Protein AF-A0A100XZX0-F1 (afdb_monomer_lite)

pLDDT: mean 80.99, std 17.86, range [29.78, 97.31]

Organism: NCBI:txid227598

Foldseek 3Di:
DDDQDLCVVVCVQVVDPFKDKDFDDCVNQLHDPPDQWDADPVLLKIKGQPQWTWIWIAGNVGAIKIFTAAWIQMDSDPDDPPSFWTWGDGKIKHDPDQQKIWIWDDTNSDTWIDIDGHDNSNRNVVRVSVRVSVVCVVPNSVSIHGHDPPPPPDPPPDDDDD

Structure (mmCIF, N/CA/C/O backbone):
data_AF-A0A100XZX0-F1
#
_entry.id   AF-A0A100XZX0-F1
#
loop_
_atom_site.group_PDB
_atom_site.id
_atom_site.type_symbol
_atom_site.label_atom_id
_atom_site.label_alt_id
_atom_site.label_comp_id
_atom_site.label_asym_id
_atom_site.label_entity_id
_atom_site.label_seq_id
_atom_site.pdbx_PDB_ins_code
_atom_site.Cartn_x
_atom_site.Cartn_y
_atom_site.Cartn_z
_atom_site.occupancy
_atom_site.B_iso_or_equiv
_atom_site.auth_seq_id
_atom_site.auth_comp_id
_atom_site.auth_asym_id
_atom_site.auth_atom_id
_atom_site.pdbx_PDB_model_num
ATOM 1 N N . MET A 1 1 ? -5.355 -22.938 4.208 1.00 31.73 1 MET A N 1
ATOM 2 C CA . MET A 1 1 ? -6.329 -22.122 3.454 1.00 31.73 1 MET A CA 1
ATOM 3 C C . MET A 1 1 ? -5.537 -21.175 2.577 1.00 31.73 1 MET A C 1
ATOM 5 O O . MET A 1 1 ? -4.892 -20.288 3.111 1.00 31.73 1 MET A O 1
ATOM 9 N N . THR A 1 2 ? -5.486 -21.418 1.272 1.00 29.78 2 THR A N 1
ATOM 10 C CA . THR A 1 2 ? -4.817 -20.532 0.309 1.00 29.78 2 THR A CA 1
ATOM 11 C C . THR A 1 2 ? -5.887 -19.680 -0.364 1.00 29.78 2 THR A C 1
ATOM 13 O O . THR A 1 2 ? -6.725 -20.242 -1.074 1.00 29.78 2 THR A O 1
ATOM 16 N N . PRO A 1 3 ? -5.926 -18.359 -0.152 1.00 40.06 3 PRO A N 1
ATOM 17 C CA . PRO A 1 3 ? -6.832 -17.512 -0.895 1.00 40.06 3 PRO A CA 1
ATOM 18 C C . PRO A 1 3 ? -6.205 -17.274 -2.270 1.00 40.06 3 PRO A C 1
ATOM 20 O O . PRO A 1 3 ? -5.360 -16.410 -2.425 1.00 40.06 3 PRO A O 1
ATOM 23 N N . SER A 1 4 ? -6.630 -18.000 -3.302 1.00 37.34 4 SER A N 1
ATOM 24 C CA . SER A 1 4 ? -6.626 -17.524 -4.693 1.00 37.34 4 SER A CA 1
ATOM 25 C C . SER A 1 4 ? -8.051 -17.040 -4.958 1.00 37.34 4 SER A C 1
ATOM 27 O O . SER A 1 4 ? -8.967 -17.843 -4.960 1.00 37.34 4 SER A O 1
ATOM 29 N N . ASP A 1 5 ? -8.323 -15.746 -4.825 1.00 43.75 5 ASP A N 1
ATOM 30 C CA . ASP A 1 5 ? -8.870 -14.961 -5.935 1.00 43.75 5 ASP A CA 1
ATOM 31 C C . ASP A 1 5 ? -8.695 -13.472 -5.626 1.00 43.75 5 ASP A C 1
ATOM 33 O O . ASP A 1 5 ? -8.712 -13.075 -4.464 1.00 43.75 5 ASP A O 1
ATOM 37 N N . ALA A 1 6 ? -8.531 -12.628 -6.639 1.00 39.72 6 ALA A N 1
ATOM 38 C CA . ALA A 1 6 ? -8.464 -11.166 -6.513 1.00 39.72 6 ALA A CA 1
ATOM 39 C C . ALA A 1 6 ? -9.846 -10.523 -6.215 1.00 39.72 6 ALA A C 1
ATOM 41 O O . ALA A 1 6 ? -10.199 -9.479 -6.754 1.00 39.72 6 ALA A O 1
ATOM 42 N N . SER A 1 7 ? -10.671 -11.208 -5.416 1.00 49.12 7 SER A N 1
ATOM 43 C CA . SER A 1 7 ? -12.030 -10.799 -5.034 1.00 49.12 7 SER A CA 1
ATOM 44 C C . SER A 1 7 ? -12.323 -10.973 -3.540 1.00 49.12 7 SER A C 1
ATOM 46 O O . SER A 1 7 ? -13.440 -10.687 -3.102 1.00 49.12 7 SER A O 1
ATOM 48 N N . THR A 1 8 ? -11.344 -11.421 -2.747 1.00 60.34 8 THR A N 1
ATOM 49 C CA . THR A 1 8 ? -11.558 -11.854 -1.361 1.00 60.34 8 THR A CA 1
ATOM 50 C C . THR A 1 8 ? -12.129 -10.738 -0.492 1.00 60.34 8 THR A C 1
ATOM 52 O O . THR A 1 8 ? -13.170 -10.942 0.123 1.00 60.34 8 THR A O 1
ATOM 55 N N . TRP A 1 9 ? -11.547 -9.535 -0.506 1.00 62.91 9 TRP A N 1
ATOM 56 C CA . TRP A 1 9 ? -12.027 -8.447 0.354 1.00 62.91 9 TRP A CA 1
ATOM 57 C C . TRP A 1 9 ? -13.356 -7.864 -0.105 1.00 62.91 9 TRP A C 1
ATOM 59 O O . TRP A 1 9 ? -14.226 -7.628 0.723 1.00 62.91 9 TRP A O 1
ATOM 69 N N . SER A 1 10 ? -13.580 -7.748 -1.417 1.00 60.31 10 SER A N 1
ATOM 70 C CA . SER A 1 10 ? -14.889 -7.334 -1.936 1.00 60.31 10 SER A CA 1
ATOM 71 C C . SER A 1 10 ? -16.013 -8.278 -1.514 1.00 60.31 10 SER A C 1
ATOM 73 O O . SER A 1 10 ? -17.072 -7.819 -1.108 1.00 60.31 10 SER A O 1
ATOM 75 N N . ARG A 1 11 ? -15.767 -9.595 -1.535 1.00 60.59 11 ARG A N 1
ATOM 76 C CA . ARG A 1 11 ? -16.736 -10.604 -1.091 1.00 60.59 11 ARG A CA 1
ATOM 77 C C . ARG A 1 11 ? -16.920 -10.585 0.427 1.00 60.59 11 ARG A C 1
ATOM 79 O O . ARG A 1 11 ? -18.046 -10.733 0.883 1.00 60.59 11 ARG A O 1
ATOM 86 N N . ILE A 1 12 ? -15.843 -10.378 1.189 1.00 64.81 12 ILE A N 1
ATOM 87 C CA . ILE A 1 12 ? -15.898 -10.240 2.653 1.00 64.81 12 ILE A CA 1
ATOM 88 C C . ILE A 1 12 ? -16.742 -9.022 3.038 1.00 64.81 12 ILE A C 1
ATOM 90 O O . ILE A 1 12 ? -17.679 -9.154 3.814 1.00 64.81 12 ILE A O 1
ATOM 94 N N . VAL A 1 13 ? -16.465 -7.858 2.448 1.00 62.03 13 VAL A N 1
ATOM 95 C CA . VAL A 1 13 ? -17.161 -6.606 2.767 1.00 62.03 13 VAL A CA 1
ATOM 96 C C . VAL A 1 13 ? -18.614 -6.629 2.284 1.00 62.03 13 VAL A C 1
ATOM 98 O O . VAL A 1 13 ? -19.503 -6.240 3.028 1.00 62.03 13 VAL A O 1
ATOM 101 N N . SER A 1 14 ? -18.893 -7.122 1.071 1.00 59.47 14 SER A N 1
ATOM 102 C CA . SER A 1 14 ? -20.271 -7.225 0.560 1.00 59.47 14 SER A CA 1
ATOM 103 C C . SER A 1 14 ? -21.108 -8.304 1.254 1.00 59.47 14 SER A C 1
ATOM 105 O O . SER A 1 14 ? -22.330 -8.270 1.156 1.00 59.47 14 SER A O 1
ATOM 107 N N . GLY A 1 15 ? -20.474 -9.271 1.921 1.00 58.59 15 GLY A N 1
ATOM 108 C CA . GLY A 1 15 ? -21.148 -10.356 2.634 1.00 58.59 15 GLY A CA 1
ATOM 109 C C . GLY A 1 15 ? -21.456 -10.060 4.102 1.00 58.59 15 GLY A C 1
ATOM 110 O O . GLY A 1 15 ? -21.996 -10.930 4.780 1.00 58.59 15 GLY A O 1
ATOM 111 N N . MET A 1 16 ? -21.097 -8.881 4.615 1.00 58.03 16 MET A N 1
ATOM 112 C CA . MET A 1 16 ? -21.225 -8.553 6.032 1.00 58.03 16 MET A CA 1
ATOM 113 C C . MET A 1 16 ? -22.064 -7.282 6.212 1.00 58.03 16 MET A C 1
ATOM 115 O O . MET A 1 16 ? -21.618 -6.188 5.883 1.00 58.03 16 MET A O 1
ATOM 119 N N . GLU A 1 17 ? -23.257 -7.420 6.799 1.00 60.16 17 GLU A N 1
ATOM 120 C CA . GLU A 1 17 ? -24.206 -6.319 7.078 1.00 60.16 17 GLU A CA 1
ATOM 121 C C . GLU A 1 17 ? -23.647 -5.223 8.014 1.00 60.16 17 GLU A C 1
ATOM 123 O O . GLU A 1 17 ? -24.253 -4.169 8.172 1.00 60.16 17 GLU A O 1
ATOM 128 N N . ASN A 1 18 ? -22.468 -5.439 8.607 1.00 68.44 18 ASN A N 1
ATOM 129 C CA . ASN A 1 18 ? -21.907 -4.631 9.694 1.00 68.44 18 ASN A CA 1
ATOM 130 C C . ASN A 1 18 ? -20.725 -3.733 9.283 1.00 68.44 18 ASN A C 1
ATOM 132 O O . ASN A 1 18 ? -19.951 -3.314 10.150 1.00 68.44 18 ASN A O 1
ATOM 136 N N . TYR A 1 19 ? -20.551 -3.471 7.985 1.00 76.25 19 TYR A N 1
ATOM 137 C CA . TYR A 1 19 ? -19.461 -2.639 7.471 1.00 76.25 19 TYR A CA 1
ATOM 138 C C . TYR A 1 19 ? -19.981 -1.380 6.790 1.00 76.25 19 TYR A C 1
ATOM 140 O O . TYR A 1 19 ? -20.818 -1.438 5.892 1.00 76.25 19 TYR A O 1
ATOM 148 N N . ALA A 1 20 ? -19.420 -0.239 7.185 1.00 82.94 20 ALA A N 1
ATOM 149 C CA . ALA A 1 20 ? -19.613 1.029 6.500 1.00 82.94 20 ALA A CA 1
ATOM 150 C C . ALA A 1 20 ? -18.418 1.313 5.584 1.00 82.94 20 ALA A C 1
ATOM 152 O O . ALA A 1 20 ? -17.264 1.113 5.973 1.00 82.94 20 ALA A O 1
ATOM 153 N N . LEU A 1 21 ? -18.708 1.786 4.371 1.00 84.31 21 LEU A N 1
ATOM 154 C CA . LEU A 1 21 ? -17.712 2.191 3.385 1.00 84.31 21 LEU A CA 1
ATOM 155 C C . LEU A 1 21 ? -17.798 3.692 3.138 1.00 84.31 21 LEU A C 1
ATOM 157 O O . LEU A 1 21 ? -18.868 4.204 2.811 1.00 84.31 21 LEU A O 1
ATOM 161 N N . ALA A 1 22 ? -16.658 4.366 3.223 1.00 86.12 22 ALA A N 1
ATOM 162 C CA . ALA A 1 22 ? -16.512 5.765 2.844 1.00 86.12 22 ALA A CA 1
ATOM 163 C C . ALA A 1 22 ? -15.315 5.933 1.901 1.00 86.12 22 ALA A C 1
ATOM 165 O O . ALA A 1 22 ? -14.298 5.254 2.046 1.00 86.12 22 ALA A O 1
ATOM 166 N N . GLU A 1 23 ? -15.432 6.824 0.917 1.00 83.88 23 GLU A N 1
ATOM 167 C CA . GLU A 1 23 ? -14.263 7.270 0.156 1.00 83.88 23 GLU A CA 1
ATOM 168 C C . GLU A 1 23 ? -13.417 8.198 1.025 1.00 83.88 23 GLU A C 1
ATOM 170 O O . GLU A 1 23 ? -13.952 9.008 1.779 1.00 83.88 23 GLU A O 1
ATOM 175 N N . VAL A 1 24 ? -12.099 8.045 0.929 1.00 84.69 24 VAL A N 1
ATOM 176 C CA . VAL A 1 24 ? -11.139 8.742 1.791 1.00 84.69 24 VAL A CA 1
ATOM 177 C C . VAL A 1 24 ? -10.415 9.796 0.981 1.00 84.69 24 VAL A C 1
ATOM 179 O O . VAL A 1 24 ? -9.953 9.519 -0.128 1.00 84.69 24 VAL A O 1
ATOM 182 N N . SER A 1 25 ? -10.302 11.000 1.535 1.00 79.69 25 SER A N 1
ATOM 183 C CA . SER A 1 25 ? -9.479 12.046 0.936 1.00 79.69 25 SER A CA 1
ATOM 184 C C . SER A 1 25 ? -7.994 11.769 1.178 1.00 79.69 25 SER A C 1
ATOM 186 O O . SER A 1 25 ? -7.601 11.102 2.133 1.00 79.69 25 SER A O 1
ATOM 188 N N . PHE A 1 26 ? -7.129 12.308 0.323 1.00 79.25 26 PHE A N 1
ATOM 189 C CA . PHE A 1 26 ? -5.682 12.200 0.537 1.00 79.25 26 PHE A CA 1
ATOM 190 C C . PHE A 1 26 ? -5.237 12.898 1.828 1.00 79.25 26 PHE A C 1
ATOM 192 O O . PHE A 1 26 ? -4.373 12.381 2.530 1.00 79.25 26 PHE A O 1
ATOM 199 N N . GLU A 1 27 ? -5.901 13.991 2.204 1.00 78.88 27 GLU A N 1
ATOM 200 C CA . GLU A 1 27 ? -5.643 14.704 3.457 1.00 78.88 27 GLU A CA 1
ATOM 201 C C . GLU A 1 27 ? -5.846 13.813 4.696 1.00 78.88 27 GLU A C 1
ATOM 203 O O . GLU A 1 27 ? -4.980 13.783 5.567 1.00 78.88 27 GLU A O 1
ATOM 208 N N . GLU A 1 28 ? -6.921 13.013 4.753 1.00 80.75 28 GLU A N 1
ATOM 209 C CA . GLU A 1 28 ? -7.180 12.096 5.881 1.00 80.75 28 GLU A CA 1
ATOM 210 C C . GLU A 1 28 ? -6.082 11.027 6.035 1.00 80.75 28 GLU A C 1
ATOM 212 O O . GLU A 1 28 ? -5.801 10.551 7.135 1.00 80.75 28 GLU A O 1
ATOM 217 N N . LEU A 1 29 ? -5.422 10.666 4.936 1.00 79.94 29 LEU A N 1
ATOM 218 C CA . LEU A 1 29 ? -4.351 9.673 4.912 1.00 79.94 29 LEU A CA 1
ATOM 219 C C . LEU A 1 29 ? -2.961 10.272 5.186 1.00 79.94 29 LEU A C 1
ATOM 221 O O . LEU A 1 29 ? -1.981 9.526 5.149 1.00 79.94 29 LEU A O 1
ATOM 225 N N . GLY A 1 30 ? -2.862 11.583 5.442 1.00 78.38 30 GLY A N 1
ATOM 226 C CA . GLY A 1 30 ? -1.580 12.285 5.573 1.00 78.38 30 GLY A CA 1
ATOM 227 C C . GLY A 1 30 ? -0.811 12.369 4.252 1.00 78.38 30 GLY A C 1
ATOM 228 O O . GLY A 1 30 ? 0.414 12.451 4.238 1.00 78.38 30 GLY A O 1
ATOM 229 N N . LEU A 1 31 ? -1.518 12.290 3.124 1.00 81.75 31 LEU A N 1
ATOM 230 C CA . LEU A 1 31 ? -0.922 12.277 1.797 1.00 81.75 31 LEU A CA 1
ATOM 231 C C . LEU A 1 31 ? -0.892 13.686 1.219 1.00 81.75 31 LEU A C 1
ATOM 233 O O . LEU A 1 31 ? -1.916 14.362 1.117 1.00 81.75 31 LEU A O 1
ATOM 237 N N . ASP A 1 32 ? 0.290 14.096 0.771 1.00 78.06 32 ASP A N 1
ATOM 238 C CA . ASP A 1 32 ? 0.435 15.318 -0.005 1.00 78.06 32 ASP A CA 1
ATOM 239 C C . ASP A 1 32 ? -0.304 15.221 -1.355 1.00 78.06 32 ASP A C 1
ATOM 241 O O . ASP A 1 32 ? 0.063 14.441 -2.235 1.00 78.06 32 ASP A O 1
ATOM 245 N N . ALA A 1 33 ? -1.337 16.046 -1.531 1.00 66.19 33 ALA A N 1
ATOM 246 C CA . ALA A 1 33 ? -2.165 16.076 -2.731 1.00 66.19 33 ALA A CA 1
ATOM 247 C C . ALA A 1 33 ? -1.402 16.493 -4.004 1.00 66.19 33 ALA A C 1
ATOM 249 O O . ALA A 1 33 ? -1.855 16.170 -5.105 1.00 66.19 33 ALA A O 1
ATOM 250 N N . ILE A 1 34 ? -0.263 17.190 -3.877 1.00 65.75 34 ILE A N 1
ATOM 251 C CA . ILE A 1 34 ? 0.579 17.555 -5.029 1.00 65.75 34 ILE A CA 1
ATOM 252 C C . ILE A 1 34 ? 1.622 16.486 -5.370 1.00 65.75 34 ILE A C 1
ATOM 254 O O . ILE A 1 34 ? 2.248 16.567 -6.429 1.00 65.75 34 ILE A O 1
ATOM 258 N N . ALA A 1 35 ? 1.815 15.479 -4.514 1.00 73.62 35 ALA A N 1
ATOM 259 C CA . ALA A 1 35 ? 2.802 14.443 -4.761 1.00 73.62 35 ALA A CA 1
ATOM 260 C C . ALA A 1 35 ? 2.363 13.545 -5.924 1.00 73.62 35 ALA A C 1
ATOM 262 O O . ALA A 1 35 ? 1.379 12.805 -5.862 1.00 73.62 35 ALA A O 1
ATOM 263 N N . ASP A 1 36 ? 3.149 13.569 -7.001 1.00 74.75 36 ASP A N 1
ATOM 264 C CA . ASP A 1 36 ? 2.940 12.670 -8.133 1.00 74.75 36 ASP A CA 1
ATOM 265 C C . ASP A 1 36 ? 3.262 11.207 -7.792 1.00 74.75 36 ASP A C 1
ATOM 267 O O . ASP A 1 36 ? 2.754 10.283 -8.436 1.00 74.75 36 ASP A O 1
ATOM 271 N N . ARG A 1 37 ? 4.157 11.014 -6.818 1.00 83.88 37 ARG A N 1
ATOM 272 C CA . ARG A 1 37 ? 4.723 9.740 -6.379 1.00 83.88 37 ARG A CA 1
ATOM 273 C C . ARG A 1 37 ? 5.345 9.910 -4.999 1.00 83.88 37 ARG A C 1
ATOM 275 O O . ARG A 1 37 ? 5.932 10.947 -4.706 1.00 83.88 37 ARG A O 1
ATOM 282 N N . TYR A 1 38 ? 5.329 8.831 -4.230 1.00 88.06 38 TYR A N 1
ATOM 283 C CA . TYR A 1 38 ? 6.125 8.697 -3.017 1.00 88.06 38 TYR A CA 1
ATOM 284 C C . TYR A 1 38 ? 7.262 7.720 -3.268 1.00 88.06 38 TYR A C 1
ATOM 286 O O . TYR A 1 38 ? 7.054 6.678 -3.892 1.00 88.06 38 TYR A O 1
ATOM 294 N N . PHE A 1 39 ? 8.462 8.058 -2.811 1.00 88.25 39 PHE A N 1
ATOM 295 C CA . PHE A 1 39 ? 9.657 7.244 -2.992 1.00 88.25 39 PHE A CA 1
ATOM 296 C C . PHE A 1 39 ? 10.477 7.257 -1.708 1.00 88.25 39 PHE A C 1
ATOM 298 O O . PHE A 1 39 ? 10.750 8.322 -1.162 1.00 88.25 39 PHE A O 1
ATOM 305 N N . THR A 1 40 ? 10.913 6.081 -1.266 1.00 86.06 40 THR A N 1
ATOM 306 C CA . THR A 1 40 ? 11.837 5.954 -0.135 1.00 86.06 40 THR A CA 1
ATOM 307 C C . THR A 1 40 ? 13.184 5.443 -0.647 1.00 86.06 40 THR A C 1
ATOM 309 O O . THR A 1 40 ? 13.255 4.287 -1.078 1.00 86.06 40 THR A O 1
ATOM 312 N N . PRO A 1 41 ? 14.260 6.256 -0.575 1.00 83.56 41 PRO A N 1
ATOM 313 C CA . PRO A 1 41 ? 15.609 5.838 -0.961 1.00 83.56 41 PRO A CA 1
ATOM 314 C C . PRO A 1 41 ? 16.103 4.598 -0.218 1.00 83.56 41 PRO A C 1
ATOM 316 O O . PRO A 1 41 ? 16.684 3.721 -0.844 1.00 83.56 41 PRO A O 1
ATOM 319 N N . ASP A 1 42 ? 15.784 4.463 1.070 1.00 86.38 42 ASP A N 1
ATOM 320 C CA . ASP A 1 42 ? 16.200 3.308 1.880 1.00 86.38 42 ASP A CA 1
ATOM 321 C C . ASP A 1 42 ? 15.639 1.979 1.355 1.00 86.38 42 ASP A C 1
ATOM 323 O O . ASP A 1 42 ? 16.271 0.928 1.458 1.00 86.38 42 ASP A O 1
ATOM 327 N N . LEU A 1 43 ? 14.449 2.021 0.753 1.00 87.38 43 LEU A N 1
ATOM 328 C CA . LEU A 1 43 ? 13.788 0.860 0.167 1.00 87.38 43 LEU A CA 1
ATOM 329 C C . LEU A 1 43 ? 14.088 0.725 -1.328 1.00 87.38 43 LEU A C 1
ATOM 331 O O . LEU A 1 43 ? 13.858 -0.350 -1.884 1.00 87.38 43 LEU A O 1
ATOM 335 N N . MET A 1 44 ? 14.594 1.786 -1.970 1.00 89.81 44 MET A N 1
ATOM 336 C CA . MET A 1 44 ? 14.743 1.907 -3.424 1.00 89.81 44 MET A CA 1
ATOM 337 C C . MET A 1 44 ? 13.445 1.548 -4.164 1.00 89.81 44 MET A C 1
ATOM 339 O O . MET A 1 44 ? 13.450 0.791 -5.134 1.00 89.81 44 MET A O 1
ATOM 343 N N . VAL A 1 45 ? 12.311 2.046 -3.663 1.00 92.19 45 VAL A N 1
ATOM 344 C CA . VAL A 1 45 ? 10.971 1.782 -4.204 1.00 92.19 45 VAL A CA 1
ATOM 345 C C . VAL A 1 45 ? 10.156 3.066 -4.195 1.00 92.19 45 VAL A C 1
ATOM 347 O O . VAL A 1 45 ? 10.187 3.823 -3.223 1.00 92.19 45 VAL A O 1
ATOM 350 N N . GLY A 1 46 ? 9.388 3.277 -5.265 1.00 92.31 46 GLY A N 1
ATOM 351 C CA . GLY A 1 46 ? 8.364 4.308 -5.336 1.00 92.31 46 GLY A CA 1
ATOM 352 C C . GLY A 1 46 ? 7.016 3.783 -5.801 1.00 92.31 46 GLY A C 1
ATOM 353 O O . GLY A 1 46 ? 6.944 2.835 -6.586 1.00 92.31 46 GLY A O 1
ATOM 354 N N . VAL A 1 47 ? 5.956 4.432 -5.321 1.00 92.94 47 VAL A N 1
ATOM 355 C CA . VAL A 1 47 ? 4.558 4.122 -5.640 1.00 92.94 47 VAL A CA 1
ATOM 356 C C . VAL A 1 47 ? 3.781 5.385 -6.000 1.00 92.94 47 VAL A C 1
ATOM 358 O O . VAL A 1 47 ? 3.978 6.447 -5.409 1.00 92.94 47 VAL A O 1
ATOM 361 N N . ASP A 1 48 ? 2.879 5.265 -6.969 1.00 90.94 48 ASP A N 1
ATOM 362 C CA . ASP A 1 48 ? 1.890 6.295 -7.302 1.00 90.94 48 ASP A CA 1
ATOM 363 C C . ASP A 1 48 ? 0.507 5.803 -6.878 1.00 90.94 48 ASP A C 1
ATOM 365 O O . ASP A 1 48 ? 0.006 4.797 -7.377 1.00 90.94 48 ASP A O 1
ATOM 369 N N . ILE A 1 49 ? -0.107 6.505 -5.936 1.00 88.2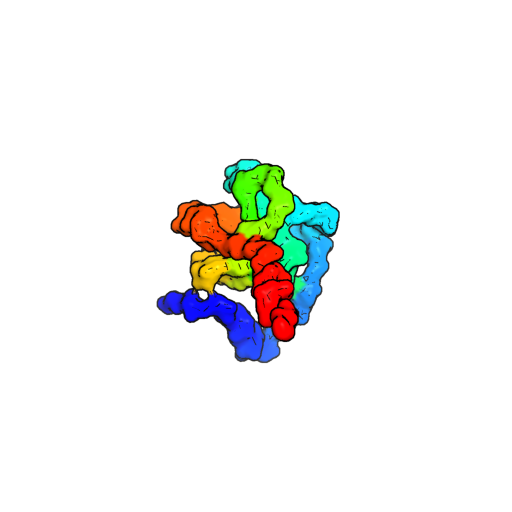5 49 ILE A N 1
ATOM 370 C CA . ILE A 1 49 ? -1.383 6.107 -5.337 1.00 88.25 49 ILE A CA 1
ATOM 371 C C . ILE A 1 49 ? -2.583 6.853 -5.934 1.00 88.25 49 ILE A C 1
ATOM 373 O O . ILE A 1 49 ? -3.723 6.582 -5.577 1.00 88.25 49 ILE A O 1
ATOM 377 N N . ARG A 1 50 ? -2.376 7.771 -6.883 1.00 84.25 50 ARG A N 1
ATOM 378 C CA . ARG A 1 50 ? -3.483 8.579 -7.428 1.00 84.25 50 ARG A CA 1
ATOM 379 C C . ARG A 1 50 ? -4.429 7.785 -8.317 1.00 84.25 50 ARG A C 1
ATOM 381 O O . ARG A 1 50 ? -5.556 8.200 -8.562 1.00 84.25 50 ARG A O 1
ATOM 388 N N . LYS A 1 51 ? -3.957 6.643 -8.819 1.00 82.50 51 LYS A N 1
ATOM 389 C CA . LYS A 1 51 ? -4.722 5.721 -9.668 1.00 82.50 51 LYS A CA 1
ATOM 390 C C . LYS A 1 51 ? -5.368 4.574 -8.888 1.00 82.50 51 LYS A C 1
ATOM 392 O O . LYS A 1 51 ? -6.058 3.755 -9.497 1.00 82.50 51 LYS A O 1
ATOM 397 N N . VAL A 1 52 ? -5.164 4.501 -7.569 1.00 89.00 52 VAL A N 1
ATOM 398 C CA . VAL A 1 52 ? -5.856 3.529 -6.716 1.00 89.00 52 VAL A CA 1
ATOM 399 C C . VAL A 1 52 ? -7.061 4.165 -6.043 1.00 89.00 52 VAL A C 1
ATOM 401 O O . VAL A 1 52 ? -7.059 5.337 -5.682 1.00 89.00 52 VAL A O 1
ATOM 404 N N . LYS A 1 53 ? -8.099 3.359 -5.846 1.00 89.62 53 LYS A N 1
ATOM 405 C CA . LYS A 1 53 ? -9.224 3.705 -4.991 1.00 89.62 53 LYS A CA 1
ATOM 406 C C . LYS A 1 53 ? -8.880 3.312 -3.559 1.00 89.62 53 LYS A C 1
ATOM 408 O O . LYS A 1 53 ? -8.509 2.161 -3.321 1.00 89.62 53 LYS A O 1
ATOM 413 N N . VAL A 1 54 ? -9.033 4.246 -2.625 1.00 91.88 54 VAL A N 1
ATOM 414 C CA . VAL A 1 54 ? -8.898 3.979 -1.190 1.00 91.88 54 VAL A CA 1
ATOM 415 C C . VAL A 1 54 ? -10.255 4.162 -0.524 1.00 91.88 54 VAL A C 1
ATOM 417 O O . VAL A 1 54 ? -10.881 5.214 -0.640 1.00 91.88 54 VAL A O 1
ATOM 420 N N . LEU A 1 55 ? -10.724 3.110 0.137 1.00 91.19 55 LEU A N 1
ATOM 421 C CA . LEU A 1 55 ? -11.972 3.102 0.889 1.00 91.19 55 LEU A CA 1
ATOM 422 C C . LEU A 1 55 ? -11.671 2.915 2.368 1.00 91.19 55 LEU A C 1
ATOM 424 O O . LEU A 1 55 ? -10.969 1.977 2.737 1.00 91.19 55 LEU A O 1
ATOM 428 N N . LYS A 1 56 ? -12.247 3.757 3.217 1.00 92.31 56 LYS A N 1
ATOM 429 C CA . LYS A 1 56 ? -12.290 3.524 4.652 1.00 92.31 56 LYS A CA 1
ATOM 430 C C . LYS A 1 56 ? -13.395 2.531 4.936 1.00 92.31 56 LYS A C 1
ATOM 432 O O . LYS A 1 56 ? -14.516 2.662 4.448 1.00 92.31 56 LYS A O 1
ATOM 437 N N . VAL A 1 57 ? -13.026 1.518 5.695 1.00 90.19 57 VAL A N 1
ATOM 438 C CA . VAL A 1 57 ? -13.855 0.396 6.088 1.00 90.19 57 VAL A CA 1
ATOM 439 C C . VAL A 1 57 ? -13.976 0.456 7.602 1.00 90.19 57 VAL A C 1
ATOM 441 O O . VAL A 1 57 ? -12.993 0.217 8.306 1.00 90.19 57 VAL A O 1
ATOM 444 N N . SER A 1 58 ? -15.170 0.773 8.092 1.00 89.19 58 SER A N 1
ATOM 445 C CA . SER A 1 58 ? -15.459 0.844 9.526 1.00 89.19 58 SER A CA 1
ATOM 446 C C . SER A 1 58 ? -16.342 -0.328 9.939 1.00 89.19 58 SER A C 1
ATOM 448 O O . SER A 1 58 ? -17.316 -0.646 9.253 1.00 89.19 58 SER A O 1
ATOM 450 N N . THR A 1 59 ? -16.005 -0.978 11.052 1.00 84.81 59 THR A N 1
ATOM 451 C CA . THR A 1 59 ? -16.802 -2.066 11.638 1.00 84.81 59 THR A CA 1
ATOM 452 C C . THR A 1 59 ? -17.778 -1.534 12.683 1.00 84.81 59 THR A C 1
ATOM 454 O O . THR A 1 59 ? -17.557 -0.474 13.269 1.00 84.81 59 THR A O 1
ATOM 457 N N . ALA A 1 60 ? -18.824 -2.307 12.990 1.00 80.94 60 ALA A N 1
ATOM 458 C CA . ALA A 1 60 ? -19.741 -2.010 14.097 1.00 80.94 60 ALA A CA 1
ATOM 459 C C . ALA A 1 60 ? -19.042 -1.885 15.469 1.00 80.94 60 ALA A C 1
ATOM 461 O O . ALA A 1 60 ? -19.529 -1.189 16.354 1.00 80.94 60 ALA A O 1
ATOM 462 N N . GLU A 1 61 ? -17.882 -2.525 15.639 1.00 82.12 61 GLU A N 1
ATOM 463 C CA . GLU A 1 61 ? -17.056 -2.456 16.853 1.00 82.12 61 GLU A CA 1
ATOM 464 C C . GLU A 1 61 ? -16.137 -1.219 16.888 1.00 82.12 61 GLU A C 1
ATOM 466 O O . GLU A 1 61 ? -15.304 -1.090 17.784 1.00 82.12 61 GLU A O 1
ATOM 471 N N . GLY A 1 62 ? -16.247 -0.321 15.904 1.00 82.38 62 GLY A N 1
ATOM 472 C CA . GLY A 1 62 ? -15.434 0.891 15.811 1.00 82.38 62 GLY A CA 1
ATOM 473 C C . GLY A 1 62 ? -14.006 0.653 15.317 1.00 82.38 62 GLY A C 1
ATOM 474 O O . GLY A 1 62 ? -13.155 1.524 15.474 1.00 82.38 62 GLY A O 1
ATOM 475 N N . GLN A 1 63 ? -13.712 -0.511 14.727 1.00 83.94 63 GLN A N 1
ATOM 476 C CA . GLN A 1 63 ? -12.414 -0.734 14.093 1.00 83.94 63 GLN A CA 1
ATOM 477 C C . GLN A 1 63 ? -12.395 -0.122 12.695 1.00 83.94 63 GLN A C 1
ATOM 479 O O . GLN A 1 63 ? -13.353 -0.267 11.937 1.00 83.94 63 GLN A O 1
ATOM 484 N N . GLU A 1 64 ? -11.274 0.498 12.338 1.00 89.75 64 GLU A N 1
ATOM 485 C CA . GLU A 1 64 ? -11.086 1.138 11.039 1.00 89.75 64 GLU A CA 1
ATOM 486 C C . GLU A 1 64 ? -9.929 0.504 10.266 1.00 89.75 64 GLU A C 1
ATOM 488 O O . GLU A 1 64 ? -8.870 0.179 10.815 1.00 89.75 64 GLU A O 1
ATOM 493 N N . PHE A 1 65 ? -10.147 0.341 8.966 1.00 91.12 65 PHE A N 1
ATOM 494 C CA . PHE A 1 65 ? -9.176 -0.174 8.013 1.00 91.12 65 PHE A CA 1
ATOM 495 C C . PHE A 1 65 ? -9.315 0.584 6.695 1.00 91.12 65 PHE A C 1
ATOM 497 O O . PHE A 1 65 ? -10.370 1.134 6.391 1.00 91.12 65 PHE A O 1
ATOM 504 N N . TYR A 1 66 ? -8.273 0.558 5.877 1.00 93.56 66 TYR A N 1
ATOM 505 C CA . TYR A 1 66 ? -8.254 1.203 4.572 1.00 93.56 66 TYR A CA 1
ATOM 506 C C . TYR A 1 66 ? -8.051 0.152 3.495 1.00 93.56 66 TYR A C 1
ATOM 508 O O . TYR A 1 66 ? -7.027 -0.528 3.451 1.00 93.56 66 TYR A O 1
ATOM 516 N N . TRP A 1 67 ? -9.041 0.004 2.631 1.00 93.81 67 TRP A N 1
ATOM 517 C CA . TRP A 1 67 ? -8.990 -0.894 1.497 1.00 93.81 67 TRP A CA 1
ATOM 518 C C . TRP A 1 67 ? -8.430 -0.163 0.286 1.00 93.81 67 TRP A C 1
ATOM 520 O O . TRP A 1 67 ? -9.036 0.783 -0.216 1.00 93.81 67 TRP A O 1
ATOM 530 N N . VAL A 1 68 ? -7.280 -0.620 -0.194 1.00 93.81 68 VAL A N 1
ATOM 531 C CA . VAL A 1 68 ? -6.618 -0.101 -1.387 1.00 93.81 68 VAL A CA 1
ATOM 532 C C . VAL A 1 68 ? -6.876 -1.046 -2.545 1.00 93.81 68 VAL A C 1
ATOM 534 O O . VAL A 1 68 ? -6.473 -2.214 -2.515 1.00 93.81 68 VAL A O 1
ATOM 537 N N . LYS A 1 69 ? -7.538 -0.526 -3.579 1.00 91.75 69 LYS A N 1
ATOM 538 C CA . LYS A 1 69 ? -7.937 -1.295 -4.753 1.00 91.75 69 LYS A CA 1
ATOM 539 C C . LYS A 1 69 ? -7.596 -0.574 -6.050 1.00 91.75 69 LYS A C 1
ATOM 541 O O . LYS A 1 69 ? -7.957 0.583 -6.238 1.00 91.75 69 LYS A O 1
ATOM 546 N N . GLY A 1 70 ? -6.985 -1.284 -6.992 1.00 91.31 70 GLY A N 1
ATOM 547 C CA . GLY A 1 70 ? -6.735 -0.781 -8.345 1.00 91.31 70 GLY A CA 1
ATOM 548 C C . GLY A 1 70 ? -5.275 -0.870 -8.761 1.00 91.31 70 GLY A C 1
ATOM 549 O O . GLY A 1 70 ? -4.461 -1.500 -8.093 1.00 91.31 70 GLY A O 1
ATOM 550 N N . PHE A 1 71 ? -4.947 -0.268 -9.901 1.00 92.31 71 PHE A N 1
ATOM 551 C CA . PHE A 1 71 ? -3.582 -0.278 -10.416 1.00 92.31 71 PHE A CA 1
ATOM 552 C C . PHE A 1 71 ? -2.737 0.793 -9.722 1.00 92.31 71 PHE A C 1
ATOM 554 O O . PHE A 1 71 ? -3.008 1.984 -9.853 1.00 92.31 71 PHE A O 1
ATOM 561 N N . MET A 1 72 ? -1.695 0.354 -9.024 1.00 94.12 72 MET A N 1
ATOM 562 C CA . MET A 1 72 ? -0.697 1.194 -8.378 1.00 94.12 72 MET A CA 1
ATOM 563 C C . MET A 1 72 ? 0.605 1.115 -9.182 1.00 94.12 72 MET A C 1
ATOM 565 O O . MET A 1 72 ? 1.251 0.061 -9.169 1.00 94.12 72 MET A O 1
ATOM 569 N N . PRO A 1 73 ? 1.003 2.173 -9.911 1.00 93.62 73 PRO A N 1
ATOM 570 C CA . PRO A 1 73 ? 2.321 2.221 -10.524 1.00 93.62 73 PRO A CA 1
ATOM 571 C C . PRO A 1 73 ? 3.431 2.049 -9.482 1.00 93.62 73 PRO A C 1
ATOM 573 O O . PRO A 1 73 ? 3.363 2.615 -8.391 1.00 93.62 73 PRO A O 1
ATOM 576 N N . VAL A 1 74 ? 4.449 1.267 -9.839 1.00 93.19 74 VAL A N 1
ATOM 577 C CA . VAL A 1 74 ? 5.590 0.907 -8.990 1.00 93.19 74 VAL A CA 1
ATOM 578 C C . VAL A 1 74 ? 6.873 1.074 -9.787 1.00 93.19 74 VAL A C 1
ATOM 580 O O . VAL A 1 74 ? 6.945 0.648 -10.939 1.00 93.19 74 VAL A O 1
ATOM 583 N N . THR A 1 75 ? 7.910 1.614 -9.154 1.00 90.12 75 THR A N 1
ATOM 584 C CA . THR A 1 75 ? 9.248 1.696 -9.744 1.00 90.12 75 THR A CA 1
ATOM 585 C C . THR A 1 75 ? 10.343 1.472 -8.703 1.00 90.12 75 THR A C 1
ATOM 587 O O . THR A 1 75 ? 10.124 1.695 -7.512 1.00 90.12 75 THR A O 1
ATOM 590 N N . ARG A 1 76 ? 11.528 1.047 -9.152 1.00 89.12 76 ARG A N 1
ATOM 591 C CA . ARG A 1 76 ? 12.776 1.099 -8.370 1.00 89.12 76 ARG A CA 1
ATOM 592 C C . ARG A 1 76 ? 13.669 2.279 -8.759 1.00 89.12 76 ARG A C 1
ATOM 594 O O . ARG A 1 76 ? 14.708 2.505 -8.145 1.00 89.12 76 ARG A O 1
ATOM 601 N N . GLU A 1 77 ? 13.266 3.038 -9.771 1.00 86.00 77 GLU A N 1
ATOM 602 C CA . GLU A 1 77 ? 14.006 4.190 -10.262 1.00 86.00 77 GLU A CA 1
ATOM 603 C C . GLU A 1 77 ? 13.488 5.470 -9.614 1.00 86.00 77 GLU A C 1
ATOM 605 O O . GLU A 1 77 ? 12.282 5.706 -9.523 1.00 86.00 77 GLU A O 1
ATOM 610 N N . LEU A 1 78 ? 14.413 6.348 -9.229 1.00 77.75 78 LEU A N 1
ATOM 611 C CA . LEU A 1 78 ? 14.067 7.654 -8.672 1.00 77.75 78 LEU A CA 1
ATOM 612 C C . LEU A 1 78 ? 13.276 8.513 -9.680 1.00 77.75 78 LEU A C 1
ATOM 614 O O . LEU A 1 78 ? 12.401 9.280 -9.289 1.00 77.75 78 LEU A O 1
ATOM 618 N N . LEU A 1 79 ? 13.564 8.370 -10.981 1.00 72.00 79 LEU A N 1
ATOM 619 C CA . LEU A 1 79 ? 13.049 9.224 -12.057 1.00 72.00 79 LEU A CA 1
ATOM 620 C C . LEU A 1 79 ? 12.382 8.430 -13.198 1.00 72.00 79 LEU A C 1
ATOM 622 O O . LEU A 1 79 ? 12.675 8.655 -14.368 1.00 72.00 79 LEU A O 1
ATOM 626 N N . ASP A 1 80 ? 11.449 7.529 -12.888 1.00 72.69 80 ASP A N 1
ATOM 627 C CA . ASP A 1 80 ? 10.627 6.866 -13.918 1.00 72.69 80 ASP A CA 1
ATOM 628 C C . ASP A 1 80 ? 9.359 7.677 -14.240 1.00 72.69 80 ASP A C 1
ATOM 630 O O . ASP A 1 80 ? 8.423 7.714 -13.441 1.00 72.69 80 ASP A O 1
ATOM 634 N N . LYS A 1 81 ? 9.300 8.301 -15.422 1.00 69.50 81 LYS A N 1
ATOM 635 C CA . LYS A 1 81 ? 8.143 9.097 -15.890 1.00 69.50 81 LYS A CA 1
ATOM 636 C C . LYS A 1 81 ? 7.094 8.291 -16.663 1.00 69.50 81 LYS A C 1
ATOM 638 O O . LYS A 1 81 ? 6.106 8.858 -17.118 1.00 69.50 81 LYS A O 1
ATOM 643 N N . SER A 1 82 ? 7.297 6.991 -16.864 1.00 75.31 82 SER A N 1
ATOM 644 C CA . SER A 1 82 ? 6.419 6.190 -17.720 1.00 75.31 82 SER A CA 1
ATOM 645 C C . SER A 1 82 ? 5.111 5.798 -17.022 1.00 75.31 82 SER A C 1
ATOM 647 O O . SER A 1 82 ? 4.073 5.721 -17.675 1.00 75.31 82 SER A O 1
ATOM 649 N N . HIS A 1 83 ? 5.151 5.549 -15.703 1.00 77.50 83 HIS A N 1
ATOM 650 C CA . HIS A 1 83 ? 4.041 4.999 -14.900 1.00 77.50 83 HIS A CA 1
ATOM 651 C C . HIS A 1 83 ? 3.391 3.748 -15.536 1.00 77.50 83 HIS A C 1
ATOM 653 O O . HIS A 1 83 ? 2.219 3.459 -15.285 1.00 77.50 83 HIS A O 1
ATOM 659 N N . LYS A 1 84 ? 4.133 3.017 -16.385 1.00 85.00 84 LYS A N 1
ATOM 660 C CA . LYS A 1 84 ? 3.611 1.879 -17.161 1.00 85.00 84 LYS A CA 1
ATOM 661 C C . LYS A 1 84 ? 3.643 0.570 -16.387 1.00 85.00 84 LYS A C 1
ATOM 663 O O . LYS A 1 84 ? 2.892 -0.343 -16.711 1.00 85.00 84 LYS A O 1
ATOM 668 N N . ARG A 1 85 ? 4.525 0.463 -15.394 1.00 91.19 85 ARG A N 1
ATOM 669 C CA . ARG A 1 85 ? 4.729 -0.751 -14.601 1.00 91.19 85 ARG A CA 1
ATOM 670 C C . ARG A 1 85 ? 4.111 -0.574 -13.225 1.00 91.19 85 ARG A C 1
ATOM 672 O O . ARG A 1 85 ? 4.195 0.504 -12.642 1.00 91.19 85 ARG A O 1
ATOM 679 N N . GLY A 1 86 ? 3.480 -1.619 -12.709 1.00 94.00 86 GLY A N 1
ATOM 680 C CA . GLY A 1 86 ? 2.802 -1.533 -11.424 1.00 94.00 86 GLY A CA 1
ATOM 681 C C . GLY A 1 86 ? 2.208 -2.841 -10.945 1.00 94.00 86 GLY A C 1
ATOM 682 O O . GLY A 1 86 ? 2.500 -3.926 -11.459 1.00 94.00 86 GLY A O 1
ATOM 683 N N . ILE A 1 87 ? 1.361 -2.719 -9.934 1.00 95.56 87 ILE A N 1
ATOM 684 C CA . ILE A 1 87 ? 0.642 -3.827 -9.321 1.00 95.56 87 ILE A CA 1
ATOM 685 C C . ILE A 1 87 ? -0.853 -3.531 -9.283 1.00 95.56 87 ILE A C 1
ATOM 687 O O . ILE A 1 87 ? -1.272 -2.411 -9.013 1.00 95.56 87 ILE A O 1
ATOM 691 N N . LEU A 1 88 ? -1.671 -4.546 -9.531 1.00 94.75 88 LEU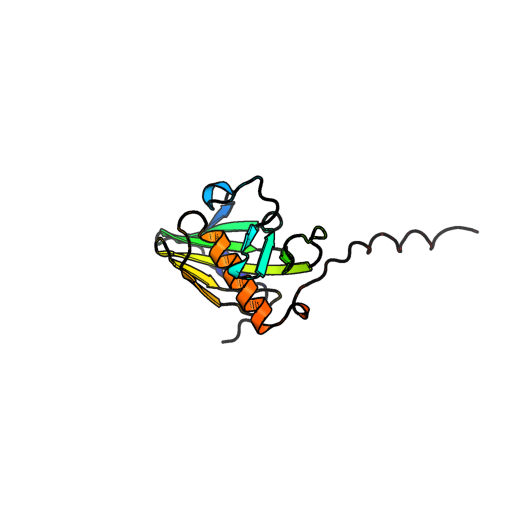 A N 1
ATOM 692 C CA . LEU A 1 88 ? -3.075 -4.552 -9.154 1.00 94.75 88 LEU A CA 1
ATOM 693 C C . LEU A 1 88 ? -3.155 -4.853 -7.660 1.00 94.75 88 LEU A C 1
ATOM 695 O O . LEU A 1 88 ? -2.902 -5.985 -7.234 1.00 94.75 88 LEU A O 1
ATOM 699 N N . ALA A 1 89 ? -3.466 -3.818 -6.889 1.00 95.38 89 ALA A N 1
ATOM 700 C CA . ALA A 1 89 ? -3.679 -3.879 -5.458 1.00 95.38 89 ALA A CA 1
ATOM 701 C C . ALA A 1 89 ? -5.108 -4.311 -5.127 1.00 95.38 89 ALA A C 1
ATOM 703 O O . ALA A 1 89 ? -6.075 -3.818 -5.713 1.00 95.38 89 ALA A O 1
ATOM 704 N N . ASP A 1 90 ? -5.209 -5.231 -4.175 1.00 94.81 90 ASP A N 1
ATOM 705 C CA . ASP A 1 90 ? -6.419 -5.583 -3.434 1.00 94.81 90 ASP A CA 1
ATOM 706 C C . ASP A 1 90 ? -5.991 -5.896 -1.992 1.00 94.81 90 ASP A C 1
ATOM 708 O O . ASP A 1 90 ? -5.796 -7.055 -1.612 1.00 94.81 90 ASP A O 1
ATOM 712 N N . VAL A 1 91 ? -5.700 -4.843 -1.222 1.00 95.06 91 VAL A N 1
ATOM 713 C CA . VAL A 1 91 ? -5.076 -4.944 0.108 1.00 95.06 91 VAL A CA 1
ATOM 714 C C . VAL A 1 91 ? -5.809 -4.115 1.152 1.00 95.06 91 VAL A C 1
ATOM 716 O O . VAL A 1 91 ? -6.268 -3.012 0.877 1.00 95.06 91 VAL A O 1
ATOM 719 N N . MET A 1 92 ? -5.873 -4.639 2.369 1.00 94.38 92 MET A N 1
ATOM 720 C CA . MET A 1 92 ? -6.340 -3.946 3.561 1.00 94.38 92 MET A CA 1
ATOM 721 C C . MET A 1 92 ? -5.149 -3.427 4.351 1.00 94.38 92 MET A C 1
ATOM 723 O O . MET A 1 92 ? -4.187 -4.158 4.586 1.00 94.38 92 MET A O 1
ATOM 727 N N . VAL A 1 93 ? -5.248 -2.185 4.802 1.00 95.31 93 VAL A N 1
ATOM 728 C CA . VAL A 1 93 ? -4.243 -1.498 5.605 1.00 95.31 93 VAL A CA 1
ATOM 729 C C . VAL A 1 93 ? -4.865 -1.106 6.940 1.00 95.31 93 VAL A C 1
ATOM 731 O O . VAL A 1 93 ? -5.941 -0.515 6.981 1.00 95.31 93 VAL A O 1
ATOM 734 N N . LYS A 1 94 ? -4.196 -1.428 8.045 1.00 93.44 94 LYS A N 1
ATOM 735 C CA . LYS A 1 94 ? -4.615 -1.076 9.403 1.00 93.44 94 LYS A CA 1
ATOM 736 C C . LYS A 1 94 ? -3.494 -0.332 10.106 1.00 93.44 94 LYS A C 1
ATOM 738 O O . LYS A 1 94 ? -2.375 -0.842 10.179 1.00 93.44 94 LYS A O 1
ATOM 743 N N . ARG A 1 95 ? -3.809 0.809 10.713 1.00 93.62 95 ARG A N 1
ATOM 744 C CA . ARG A 1 95 ? -2.948 1.401 11.738 1.00 93.62 95 ARG A CA 1
ATOM 745 C C . ARG A 1 95 ? -3.226 0.682 13.057 1.00 93.62 95 ARG A C 1
ATOM 747 O O . ARG A 1 95 ? -4.311 0.802 13.614 1.00 93.62 95 ARG A O 1
ATOM 754 N N . ALA A 1 96 ? -2.293 -0.158 13.491 1.00 91.00 96 ALA A N 1
ATOM 755 C CA . ALA A 1 96 ? -2.460 -1.007 14.671 1.00 91.00 96 ALA A CA 1
ATOM 756 C C . ALA A 1 96 ? -1.980 -0.319 15.960 1.00 91.00 96 ALA A C 1
ATOM 758 O O . ALA A 1 96 ? -2.499 -0.614 17.032 1.00 91.00 96 ALA A O 1
ATOM 759 N N . ALA A 1 97 ? -1.031 0.612 15.844 1.00 93.06 97 ALA A N 1
ATOM 760 C CA . ALA A 1 97 ? -0.651 1.567 16.881 1.00 93.06 97 ALA A CA 1
ATOM 761 C C . ALA A 1 97 ? -0.164 2.871 16.224 1.00 93.06 97 ALA A C 1
ATOM 763 O O . ALA A 1 97 ? -0.053 2.948 14.999 1.00 93.06 97 ALA A O 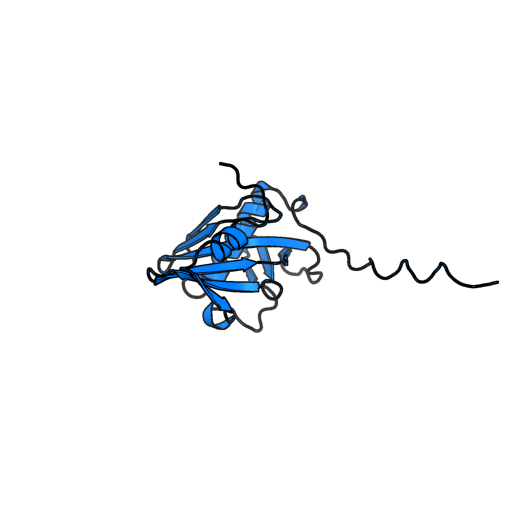1
ATOM 764 N N . GLU A 1 98 ? 0.150 3.891 17.023 1.00 92.75 98 GLU A N 1
ATOM 765 C CA . GLU A 1 98 ? 0.606 5.202 16.535 1.00 92.75 98 GLU A CA 1
ATOM 766 C C . GLU A 1 98 ? 1.748 5.089 15.512 1.00 92.75 98 GLU A C 1
ATOM 768 O O . GLU A 1 98 ? 1.676 5.675 14.434 1.00 92.75 98 GLU A O 1
ATOM 773 N N . ASN A 1 99 ? 2.746 4.263 15.802 1.00 96.38 99 ASN A N 1
ATOM 774 C CA . ASN A 1 99 ? 3.936 4.052 14.985 1.00 96.38 99 ASN A CA 1
ATOM 775 C C . ASN A 1 99 ? 3.996 2.646 14.368 1.00 96.38 99 ASN A C 1
ATOM 777 O O . ASN A 1 99 ? 5.079 2.190 14.007 1.00 96.38 99 ASN A O 1
ATOM 781 N N . TYR A 1 100 ? 2.867 1.934 14.268 1.00 95.75 100 TYR A N 1
ATOM 782 C CA . TYR A 1 100 ? 2.842 0.556 13.773 1.00 95.75 100 TYR A CA 1
ATOM 783 C C . TYR A 1 100 ? 1.644 0.291 12.863 1.00 95.75 100 TYR A C 1
ATOM 785 O O . TYR A 1 100 ? 0.489 0.532 13.229 1.00 95.75 100 TYR A O 1
ATOM 793 N N . ALA A 1 101 ? 1.914 -0.258 11.680 1.00 96.56 101 ALA A N 1
ATOM 794 C CA . ALA A 1 101 ? 0.904 -0.541 10.671 1.00 96.56 101 ALA A CA 1
ATOM 795 C C . ALA A 1 101 ? 1.037 -1.961 10.115 1.00 96.56 101 ALA A C 1
ATOM 797 O O . ALA A 1 101 ? 2.119 -2.550 10.069 1.00 96.56 101 ALA A O 1
ATOM 798 N N . VAL A 1 102 ? -0.095 -2.501 9.676 1.00 96.06 102 VAL A N 1
ATOM 799 C CA . VAL A 1 102 ? -0.208 -3.832 9.080 1.00 96.06 102 VAL A CA 1
ATOM 800 C C . VAL A 1 102 ? -0.914 -3.712 7.737 1.00 96.06 102 VAL A C 1
ATOM 802 O O . VAL A 1 102 ? -1.910 -3.002 7.618 1.00 96.06 102 VAL A O 1
ATOM 805 N N . LEU A 1 103 ? -0.418 -4.433 6.738 1.00 97.31 103 LEU A N 1
ATOM 806 C CA . LEU A 1 103 ? -1.031 -4.573 5.426 1.00 97.31 103 LEU A CA 1
ATOM 807 C C . LEU A 1 103 ? -1.176 -6.053 5.087 1.00 97.31 103 LEU A C 1
ATOM 809 O O . LEU A 1 103 ? -0.236 -6.833 5.234 1.00 97.31 103 LEU A O 1
ATOM 813 N N . THR A 1 104 ? -2.356 -6.437 4.609 1.00 95.69 104 THR A N 1
ATOM 814 C CA . THR A 1 104 ? -2.638 -7.800 4.159 1.00 95.69 104 THR A CA 1
ATOM 815 C C . THR A 1 104 ? -3.533 -7.808 2.930 1.00 95.69 104 THR A C 1
ATOM 817 O O . THR A 1 104 ? -4.411 -6.964 2.777 1.00 95.69 104 THR A O 1
ATOM 820 N N . GLY A 1 105 ? -3.341 -8.772 2.042 1.00 94.56 105 GLY A N 1
ATOM 821 C CA . GLY A 1 105 ? -4.180 -8.953 0.866 1.00 94.56 105 GLY A CA 1
ATOM 822 C C . GLY A 1 105 ? -3.335 -9.414 -0.296 1.00 94.56 105 GLY A C 1
ATOM 823 O O . GLY A 1 105 ? -2.524 -10.323 -0.132 1.00 94.56 105 GLY A O 1
ATOM 824 N N . LYS A 1 106 ? -3.529 -8.805 -1.467 1.00 95.00 106 LYS A N 1
ATOM 825 C CA . LYS A 1 106 ? -2.886 -9.259 -2.694 1.00 95.00 106 LYS A CA 1
ATOM 826 C C . LYS A 1 106 ? -2.319 -8.159 -3.565 1.00 95.00 106 LYS A C 1
ATOM 828 O O . LYS A 1 106 ? -2.947 -7.126 -3.788 1.00 95.00 106 LYS A O 1
ATOM 833 N N . PHE A 1 107 ? -1.191 -8.490 -4.181 1.00 95.56 107 PHE A N 1
ATOM 834 C CA . PHE A 1 107 ? -0.639 -7.789 -5.332 1.00 95.56 107 PHE A CA 1
ATOM 835 C C . PHE A 1 107 ? -0.542 -8.750 -6.512 1.00 95.56 107 PHE A C 1
ATOM 837 O O . PHE A 1 107 ? 0.055 -9.821 -6.408 1.00 95.56 107 PHE A O 1
ATOM 844 N N . ASN A 1 108 ? -1.159 -8.393 -7.642 1.00 94.81 108 ASN A N 1
ATOM 845 C CA . ASN A 1 108 ? -1.198 -9.234 -8.849 1.00 94.81 108 ASN A CA 1
ATOM 846 C C . ASN A 1 108 ? -1.703 -10.662 -8.564 1.00 94.81 108 ASN A C 1
ATOM 848 O O . ASN A 1 108 ? -1.172 -11.643 -9.079 1.00 94.81 108 ASN A O 1
ATOM 852 N N . GLY A 1 109 ? -2.701 -10.779 -7.682 1.00 90.62 109 GLY A N 1
ATOM 853 C CA . GLY A 1 109 ? -3.279 -12.057 -7.257 1.00 90.62 109 GLY A CA 1
ATOM 854 C C . GLY A 1 109 ? -2.439 -12.858 -6.255 1.00 90.62 109 GLY A C 1
ATOM 855 O O . GLY A 1 109 ? -2.941 -13.858 -5.741 1.00 90.62 109 GLY A O 1
ATOM 856 N N . LYS A 1 110 ? -1.211 -12.419 -5.949 1.00 92.25 110 LYS A N 1
ATOM 857 C CA . LYS A 1 110 ? -0.296 -13.065 -5.003 1.00 92.25 110 LYS A CA 1
ATOM 858 C C . LYS A 1 110 ? -0.465 -12.488 -3.610 1.00 92.25 110 LYS A C 1
ATOM 860 O O . LYS A 1 110 ? -0.538 -11.268 -3.467 1.00 92.25 110 LYS A O 1
ATOM 865 N N . ASP A 1 111 ? -0.478 -13.360 -2.611 1.00 92.62 111 ASP A N 1
ATOM 866 C CA . ASP A 1 111 ? -0.625 -12.948 -1.221 1.00 92.62 111 ASP A CA 1
ATOM 867 C C . ASP A 1 111 ? 0.557 -12.084 -0.770 1.00 92.62 111 ASP A C 1
ATOM 869 O O . ASP A 1 111 ? 1.721 -12.347 -1.098 1.00 92.62 111 ASP A O 1
ATOM 873 N N . ILE A 1 112 ? 0.231 -11.043 -0.010 1.00 94.81 112 ILE A N 1
ATOM 874 C CA . ILE A 1 112 ? 1.181 -10.160 0.647 1.00 94.81 112 ILE A CA 1
ATOM 875 C C . ILE A 1 112 ? 0.728 -9.915 2.085 1.00 94.81 112 ILE A C 1
ATOM 877 O O . ILE A 1 112 ? -0.453 -9.699 2.371 1.00 94.81 112 ILE A O 1
ATOM 881 N N . PHE A 1 113 ? 1.693 -9.954 2.994 1.00 94.88 113 PHE A N 1
ATOM 882 C CA . PHE A 1 113 ? 1.520 -9.577 4.385 1.00 94.88 113 PHE A CA 1
ATOM 883 C C . PHE A 1 113 ? 2.759 -8.810 4.826 1.00 94.88 113 PHE A C 1
ATOM 885 O O . PHE A 1 113 ? 3.877 -9.295 4.659 1.00 94.88 113 PHE A O 1
ATOM 892 N N . VAL A 1 114 ? 2.556 -7.622 5.384 1.00 95.88 114 VAL A N 1
ATOM 893 C CA . VAL A 1 114 ? 3.614 -6.818 5.990 1.00 95.88 114 VAL A CA 1
ATOM 894 C C . VAL A 1 114 ? 3.105 -6.235 7.292 1.00 95.88 114 VAL A C 1
ATOM 896 O O . VAL A 1 114 ? 1.976 -5.762 7.382 1.00 95.88 114 VAL A O 1
ATOM 899 N N . SER A 1 115 ? 3.973 -6.231 8.292 1.00 95.75 115 SER A N 1
ATOM 900 C CA . SER A 1 115 ? 3.779 -5.507 9.536 1.00 95.75 115 SER A CA 1
ATOM 901 C C . SER A 1 115 ? 5.054 -4.735 9.843 1.00 95.75 115 SER A C 1
ATOM 903 O O . SER A 1 115 ? 6.131 -5.332 9.859 1.00 95.75 115 SER A O 1
ATOM 905 N N . THR A 1 116 ? 4.958 -3.421 10.023 1.00 95.31 116 THR A N 1
ATOM 906 C CA . THR A 1 116 ? 6.139 -2.553 10.093 1.00 95.31 116 THR A CA 1
ATOM 907 C C . THR A 1 116 ? 5.921 -1.360 11.009 1.00 95.31 116 THR A C 1
ATOM 909 O O . THR A 1 116 ? 4.795 -0.884 11.181 1.00 95.31 116 THR A O 1
ATOM 912 N N . TYR A 1 117 ? 7.025 -0.860 11.563 1.00 95.00 117 TYR A N 1
ATOM 913 C CA . TYR A 1 117 ? 7.060 0.473 12.147 1.00 95.00 117 TYR A CA 1
ATOM 914 C C . TYR A 1 117 ? 6.955 1.530 11.049 1.00 95.00 117 TYR A C 1
ATOM 916 O O . TYR A 1 117 ? 7.419 1.316 9.925 1.00 95.00 117 TYR A O 1
ATOM 924 N N . VAL A 1 118 ? 6.324 2.650 11.382 1.00 93.81 118 VAL A N 1
ATOM 925 C CA . VAL A 1 118 ? 6.021 3.738 10.451 1.00 93.81 118 VAL A CA 1
ATOM 926 C C . VAL A 1 118 ? 6.182 5.095 11.126 1.00 93.81 118 VAL A C 1
ATOM 928 O O . VAL A 1 118 ? 6.022 5.209 12.344 1.00 93.81 118 VAL A O 1
ATOM 931 N N . VAL A 1 119 ? 6.467 6.122 10.327 1.00 91.31 119 VAL A N 1
ATOM 932 C CA . VAL A 1 119 ? 6.421 7.514 10.780 1.00 91.31 119 VAL A CA 1
ATOM 933 C C . VAL A 1 119 ? 4.945 7.904 10.940 1.00 91.31 119 VAL A C 1
ATOM 935 O O . VAL A 1 119 ? 4.169 7.656 10.014 1.00 91.31 119 VAL A O 1
ATOM 938 N N . PRO A 1 120 ? 4.510 8.451 12.092 1.00 90.00 120 PRO A N 1
ATOM 939 C CA . PRO A 1 120 ? 3.094 8.690 12.370 1.00 90.00 120 PRO A CA 1
ATOM 940 C C . PRO A 1 120 ? 2.343 9.512 11.315 1.00 90.00 120 PRO A C 1
ATOM 942 O O . PRO A 1 120 ? 1.168 9.235 11.061 1.00 90.00 120 PRO A O 1
ATOM 945 N N . GLU A 1 121 ? 3.000 10.499 10.714 1.00 88.62 121 GLU A N 1
ATOM 946 C CA . GLU A 1 121 ? 2.434 11.415 9.721 1.00 88.62 121 GLU A CA 1
ATOM 947 C C . GLU A 1 121 ? 2.372 10.794 8.318 1.00 88.62 121 GLU A C 1
ATOM 949 O O . GLU A 1 121 ? 1.468 11.097 7.548 1.00 88.62 121 GLU A O 1
ATOM 954 N N . GLU A 1 122 ? 3.281 9.867 8.006 1.00 89.62 122 GLU A N 1
ATOM 955 C CA . GLU A 1 122 ? 3.409 9.209 6.695 1.00 89.62 122 GLU A CA 1
ATOM 956 C C . GLU A 1 122 ? 2.998 7.728 6.746 1.00 89.62 122 GLU A C 1
ATOM 958 O O . GLU A 1 122 ? 3.358 6.907 5.892 1.00 89.62 122 GLU A O 1
ATOM 963 N N . TRP A 1 123 ? 2.249 7.353 7.781 1.00 92.81 123 TRP A N 1
ATOM 964 C CA . TRP A 1 123 ? 2.089 5.959 8.173 1.00 92.81 123 TRP A CA 1
ATOM 965 C C . TRP A 1 123 ? 1.530 5.078 7.047 1.00 92.81 123 TRP A C 1
ATOM 967 O O . TRP A 1 123 ? 1.985 3.949 6.834 1.00 92.81 123 TRP A O 1
ATOM 977 N N . PHE A 1 124 ? 0.559 5.617 6.306 1.00 94.06 124 PHE A N 1
ATOM 978 C CA . PHE A 1 124 ? -0.149 4.918 5.243 1.00 94.06 124 PHE A CA 1
ATOM 979 C C . PHE A 1 124 ? 0.762 4.648 4.046 1.00 94.06 124 PHE A C 1
ATOM 981 O O . PHE A 1 124 ? 0.749 3.556 3.472 1.00 94.06 124 PHE A O 1
ATOM 988 N N . ILE A 1 125 ? 1.604 5.616 3.684 1.00 93.62 125 ILE A N 1
ATOM 989 C CA . ILE A 1 125 ? 2.507 5.450 2.554 1.00 93.62 125 ILE A CA 1
ATOM 990 C C . ILE A 1 125 ? 3.718 4.585 2.907 1.00 93.62 125 ILE A C 1
ATOM 992 O O . ILE A 1 125 ? 4.119 3.748 2.097 1.00 93.62 125 ILE A O 1
ATOM 996 N N . ASN A 1 126 ? 4.254 4.695 4.129 1.00 93.88 126 ASN A N 1
ATOM 997 C CA . ASN A 1 126 ? 5.373 3.859 4.571 1.00 93.88 126 ASN A CA 1
ATOM 998 C C . ASN A 1 126 ? 5.016 2.364 4.528 1.00 93.88 126 ASN A C 1
ATOM 1000 O O . ASN A 1 126 ? 5.820 1.546 4.066 1.00 93.88 126 ASN A O 1
ATOM 1004 N N . VAL A 1 127 ? 3.806 1.986 4.966 1.00 95.88 127 VAL A N 1
ATOM 1005 C CA . VAL A 1 127 ? 3.374 0.579 4.932 1.00 95.88 127 VAL A CA 1
ATOM 1006 C C . VAL A 1 127 ? 3.141 0.081 3.502 1.00 95.88 127 VAL A C 1
ATOM 1008 O O . VAL A 1 127 ? 3.513 -1.053 3.193 1.00 95.88 127 VAL A O 1
ATOM 1011 N N . LEU A 1 128 ? 2.620 0.922 2.599 1.00 96.44 128 LEU A N 1
ATOM 1012 C CA . LEU A 1 128 ? 2.498 0.581 1.176 1.00 96.44 128 LEU A CA 1
ATOM 1013 C C . LEU A 1 128 ? 3.869 0.357 0.531 1.00 96.44 128 LEU A C 1
ATOM 1015 O O . LEU A 1 128 ? 4.081 -0.676 -0.101 1.00 96.44 128 LEU A O 1
ATOM 1019 N N . LEU A 1 129 ? 4.817 1.276 0.730 1.00 96.25 129 LEU A N 1
ATOM 1020 C CA . LEU A 1 129 ? 6.185 1.153 0.218 1.00 96.25 129 LEU A CA 1
ATOM 1021 C C . LEU A 1 129 ? 6.869 -0.120 0.737 1.00 96.25 129 LEU A C 1
ATOM 1023 O O . LEU A 1 129 ? 7.483 -0.855 -0.040 1.00 96.25 129 LEU A O 1
ATOM 1027 N N . SER A 1 130 ? 6.688 -0.432 2.022 1.00 96.56 130 SER A N 1
ATOM 1028 C CA . SER A 1 130 ? 7.205 -1.658 2.643 1.00 96.56 130 SER A CA 1
ATOM 1029 C C . SER A 1 130 ? 6.598 -2.922 2.025 1.00 96.56 130 SER A C 1
ATOM 1031 O O . SER A 1 130 ? 7.314 -3.878 1.723 1.00 96.56 130 SER A O 1
ATOM 1033 N N . ALA A 1 131 ? 5.287 -2.929 1.766 1.00 97.19 131 ALA A N 1
ATOM 1034 C CA . ALA A 1 131 ? 4.613 -4.045 1.104 1.00 97.19 131 ALA A CA 1
ATOM 1035 C C . ALA A 1 131 ? 5.062 -4.230 -0.349 1.00 97.19 131 ALA A C 1
ATOM 1037 O O . ALA A 1 131 ? 5.276 -5.361 -0.792 1.00 97.19 131 ALA A O 1
ATOM 1038 N N . VAL A 1 132 ? 5.252 -3.138 -1.090 1.00 96.88 132 VAL A N 1
ATOM 1039 C CA . VAL A 1 132 ? 5.770 -3.197 -2.461 1.00 96.88 132 VAL A CA 1
ATOM 1040 C C . VAL A 1 132 ? 7.208 -3.704 -2.482 1.00 96.88 132 VAL A C 1
ATOM 1042 O O . VAL A 1 132 ? 7.536 -4.556 -3.310 1.00 96.88 132 VAL A O 1
ATOM 1045 N N . LYS A 1 133 ? 8.054 -3.262 -1.546 1.00 96.38 133 LYS A N 1
ATOM 1046 C CA . LYS A 1 133 ? 9.407 -3.802 -1.380 1.00 96.38 133 LYS A CA 1
ATOM 1047 C C . LYS A 1 133 ? 9.376 -5.311 -1.148 1.00 96.38 133 LYS A C 1
ATOM 1049 O O . LYS A 1 133 ? 10.028 -6.038 -1.893 1.00 96.38 133 LYS A O 1
ATOM 1054 N N . ALA A 1 134 ? 8.567 -5.782 -0.198 1.00 96.12 134 ALA A N 1
ATOM 1055 C CA . ALA A 1 134 ? 8.429 -7.206 0.107 1.00 96.12 134 ALA A CA 1
ATOM 1056 C C . ALA A 1 134 ? 7.941 -8.026 -1.104 1.00 96.12 134 ALA A C 1
ATOM 1058 O O . ALA A 1 134 ? 8.456 -9.115 -1.378 1.00 96.12 134 ALA A O 1
ATOM 1059 N N . PHE A 1 135 ? 6.996 -7.488 -1.880 1.00 96.50 135 PHE A N 1
ATOM 1060 C CA . PHE A 1 135 ? 6.543 -8.108 -3.124 1.00 96.50 135 PHE A CA 1
ATOM 1061 C C . PHE A 1 135 ? 7.665 -8.201 -4.163 1.00 96.50 135 PHE A C 1
ATOM 1063 O O . PHE A 1 135 ? 7.882 -9.264 -4.747 1.00 96.50 135 PHE A O 1
ATOM 1070 N N . LEU A 1 136 ? 8.396 -7.108 -4.389 1.00 95.12 136 LEU A N 1
ATOM 1071 C CA . LEU A 1 136 ? 9.498 -7.077 -5.348 1.00 95.12 136 LEU A CA 1
ATOM 1072 C C . LEU A 1 136 ? 10.657 -7.986 -4.929 1.00 95.12 136 LEU A C 1
ATOM 1074 O O . LEU A 1 136 ? 11.270 -8.602 -5.793 1.00 95.12 136 LEU A O 1
ATOM 1078 N N . ASP A 1 137 ? 10.942 -8.110 -3.636 1.00 94.31 137 ASP A N 1
ATOM 1079 C CA . ASP A 1 137 ? 11.966 -9.032 -3.135 1.00 94.31 137 ASP A CA 1
ATOM 1080 C C . ASP A 1 137 ? 11.564 -10.495 -3.339 1.00 94.31 137 ASP A C 1
ATOM 1082 O O . ASP A 1 137 ? 12.393 -11.324 -3.705 1.00 94.31 137 ASP A O 1
ATOM 1086 N N . SER A 1 138 ? 10.279 -10.804 -3.158 1.00 94.19 138 SER A N 1
ATOM 1087 C CA . SER A 1 138 ? 9.758 -12.171 -3.277 1.00 94.19 138 SER A CA 1
ATOM 1088 C C . SER A 1 138 ? 9.580 -12.615 -4.729 1.00 94.19 138 SER A C 1
ATOM 1090 O O . SER A 1 138 ? 9.811 -13.775 -5.072 1.00 94.19 138 SER A O 1
ATOM 1092 N N . TYR A 1 139 ? 9.137 -11.710 -5.604 1.00 91.88 139 TYR A N 1
ATOM 1093 C CA . TYR A 1 139 ? 8.693 -12.062 -6.957 1.00 91.88 139 TYR A CA 1
ATOM 1094 C C . TYR A 1 139 ? 9.515 -11.415 -8.078 1.00 91.88 139 TYR A C 1
ATOM 1096 O O . TYR A 1 139 ? 9.400 -11.835 -9.237 1.00 91.88 139 TYR A O 1
ATOM 1104 N N . GLY A 1 140 ? 10.368 -10.445 -7.748 1.00 91.00 140 GLY A N 1
ATOM 1105 C CA . GLY A 1 140 ? 11.144 -9.658 -8.700 1.00 91.00 140 GLY A CA 1
ATOM 1106 C C . GLY A 1 140 ? 10.288 -8.697 -9.525 1.00 91.00 140 GLY A C 1
ATOM 1107 O O . GLY A 1 140 ? 9.058 -8.769 -9.556 1.00 91.00 140 GLY A O 1
ATOM 1108 N N . GLU A 1 141 ? 10.945 -7.820 -10.283 1.00 89.56 141 GLU A N 1
ATOM 1109 C CA . GLU A 1 141 ? 10.241 -6.857 -11.138 1.00 89.56 141 GLU A CA 1
ATOM 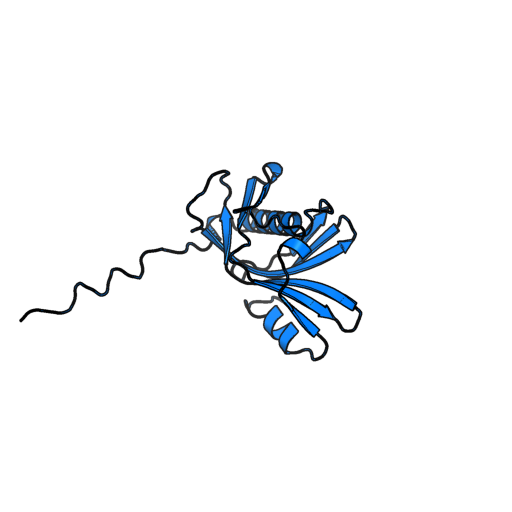1110 C C . GLU A 1 141 ? 9.489 -7.492 -12.318 1.00 89.56 141 GLU A C 1
ATOM 1112 O O . GLU A 1 141 ? 8.570 -6.890 -12.872 1.00 89.56 141 GLU A O 1
ATOM 1117 N N . ARG A 1 142 ? 9.849 -8.725 -12.695 1.00 86.94 142 ARG A N 1
ATOM 1118 C CA . ARG A 1 142 ? 9.087 -9.543 -13.655 1.00 86.94 142 ARG A CA 1
ATOM 1119 C C . ARG A 1 142 ? 7.669 -9.861 -13.171 1.00 86.94 142 ARG A C 1
ATOM 1121 O O . ARG A 1 142 ? 6.839 -10.300 -13.953 1.00 86.94 142 ARG A O 1
ATOM 1128 N N . GLY A 1 143 ? 7.413 -9.691 -11.872 1.00 85.62 143 GLY A N 1
ATOM 1129 C CA . GLY A 1 143 ? 6.093 -9.831 -11.277 1.00 85.62 143 GLY A CA 1
ATOM 1130 C C . GLY A 1 143 ? 5.196 -8.609 -11.469 1.00 85.62 143 GLY A C 1
ATOM 1131 O O . GLY A 1 143 ? 4.027 -8.703 -11.108 1.00 85.62 143 GLY A O 1
ATOM 1132 N N . LEU A 1 144 ? 5.711 -7.488 -11.991 1.00 92.50 144 LEU A N 1
ATOM 1133 C CA . LEU A 1 144 ? 4.932 -6.280 -12.266 1.00 92.50 144 LEU A CA 1
ATOM 1134 C C . LEU A 1 144 ? 4.110 -6.431 -13.549 1.00 92.50 144 LEU A C 1
ATOM 1136 O O . LEU A 1 144 ? 4.573 -6.997 -14.537 1.00 92.50 144 LEU A O 1
ATOM 1140 N N . ILE A 1 145 ? 2.907 -5.863 -13.540 1.00 91.75 145 ILE A N 1
ATOM 1141 C CA . ILE A 1 145 ? 2.081 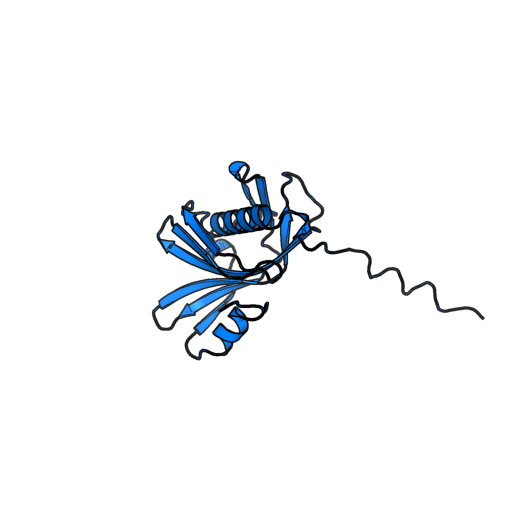-5.721 -14.739 1.00 91.75 145 ILE A CA 1
ATOM 1142 C C . ILE A 1 145 ? 2.596 -4.524 -15.531 1.00 91.75 145 ILE A C 1
ATOM 1144 O O . ILE A 1 145 ? 2.901 -3.482 -14.949 1.00 91.75 145 ILE A O 1
ATOM 1148 N N . VAL A 1 146 ? 2.666 -4.678 -16.851 1.00 88.50 146 VAL A N 1
ATOM 1149 C CA . VAL A 1 146 ? 2.987 -3.606 -17.794 1.00 88.50 146 VAL A CA 1
ATOM 1150 C C . VAL A 1 146 ? 1.706 -3.219 -18.526 1.00 88.50 146 VAL A C 1
ATOM 1152 O O . VAL A 1 146 ? 1.069 -4.068 -19.144 1.00 88.50 146 VAL A O 1
ATOM 1155 N N . LEU A 1 147 ? 1.311 -1.952 -18.435 1.00 81.06 147 LEU A N 1
ATOM 1156 C CA . LEU A 1 147 ? 0.238 -1.392 -19.249 1.00 81.06 147 LEU A CA 1
ATOM 1157 C C . LEU A 1 147 ? 0.838 -0.925 -20.580 1.00 81.06 147 LEU A C 1
ATOM 1159 O O . LEU A 1 147 ? 1.561 0.075 -20.622 1.00 81.06 147 LEU A O 1
ATOM 1163 N N . ASP A 1 148 ? 0.550 -1.647 -21.662 1.00 70.50 148 ASP A N 1
ATOM 1164 C CA . ASP A 1 148 ? 0.898 -1.198 -23.009 1.00 70.50 148 ASP A CA 1
ATOM 1165 C C . ASP A 1 148 ? -0.053 -0.087 -23.462 1.00 70.50 148 ASP A C 1
ATOM 1167 O O . ASP A 1 148 ? -1.273 -0.200 -23.374 1.00 70.50 148 ASP A O 1
ATOM 1171 N N . ALA A 1 149 ? 0.520 1.005 -23.965 1.00 54.94 149 ALA A N 1
ATOM 1172 C CA . ALA A 1 149 ? -0.221 2.182 -24.416 1.00 54.94 149 ALA A CA 1
ATOM 1173 C C . ALA A 1 149 ? -0.719 2.084 -25.877 1.00 54.94 149 ALA A C 1
ATOM 1175 O O . ALA A 1 149 ? -1.171 3.088 -26.416 1.00 54.94 149 ALA A O 1
ATOM 1176 N N . ASP A 1 150 ? -0.640 0.917 -26.532 1.00 49.25 150 ASP A N 1
ATOM 1177 C CA . ASP A 1 150 ? -0.794 0.802 -27.996 1.00 49.25 150 ASP A CA 1
ATOM 1178 C C . ASP A 1 150 ? -1.768 -0.305 -28.461 1.00 49.25 150 ASP A C 1
ATOM 1180 O O . ASP A 1 150 ? -1.533 -1.006 -29.441 1.00 49.25 150 ASP A O 1
ATOM 1184 N N . SER A 1 151 ? -2.928 -0.448 -27.810 1.00 43.25 151 SER A N 1
ATOM 1185 C CA . SER A 1 151 ? -4.033 -1.261 -28.367 1.00 43.25 151 SER A CA 1
ATOM 1186 C C . SER A 1 151 ? -4.913 -0.498 -29.372 1.00 43.25 151 SER A C 1
ATOM 1188 O O . SER A 1 151 ? -5.768 -1.096 -30.019 1.00 43.25 151 SER A O 1
ATOM 1190 N N . SER A 1 152 ? -4.713 0.814 -29.537 1.00 41.78 152 SER A N 1
ATOM 1191 C CA . SER A 1 152 ? -5.622 1.686 -30.302 1.00 41.78 152 SER A CA 1
ATOM 1192 C C . SER A 1 152 ? -5.236 1.904 -31.772 1.00 41.78 152 SER A C 1
ATOM 1194 O O . SER A 1 152 ? -5.922 2.655 -32.456 1.00 41.78 152 SER A O 1
ATOM 1196 N N . LYS A 1 153 ? -4.159 1.290 -32.288 1.00 44.28 153 LYS A N 1
ATOM 1197 C CA . LYS A 1 153 ? -3.653 1.568 -33.654 1.00 44.28 153 LYS A CA 1
ATOM 1198 C C . LYS A 1 153 ? -3.827 0.460 -34.697 1.00 44.28 153 LYS A C 1
ATOM 1200 O O . LYS A 1 153 ? -3.405 0.654 -35.833 1.00 44.28 153 LYS A O 1
ATOM 1205 N N . ASN A 1 154 ? -4.492 -0.653 -34.379 1.00 39.84 154 ASN A N 1
ATOM 1206 C CA . ASN A 1 154 ? -4.655 -1.762 -35.336 1.00 39.84 154 ASN A CA 1
ATOM 1207 C C . ASN A 1 154 ? -6.031 -1.880 -36.018 1.00 39.84 154 ASN A C 1
ATOM 1209 O O . ASN A 1 154 ? -6.235 -2.848 -36.742 1.00 39.84 154 ASN A O 1
ATOM 1213 N N . ASN A 1 155 ? -6.940 -0.903 -35.883 1.00 42.66 155 ASN A N 1
ATOM 1214 C CA . ASN A 1 155 ? -8.263 -0.961 -36.535 1.00 42.66 155 ASN A CA 1
ATOM 1215 C C . ASN A 1 155 ? -8.510 0.048 -37.676 1.00 42.66 155 ASN A C 1
ATOM 1217 O O . ASN A 1 155 ? -9.626 0.111 -38.178 1.00 42.66 155 ASN A O 1
ATOM 1221 N N . GLU A 1 156 ? -7.497 0.780 -38.159 1.00 44.81 156 GLU A N 1
ATOM 1222 C CA . GLU A 1 156 ? -7.662 1.742 -39.276 1.00 44.81 156 GLU A CA 1
ATOM 1223 C C . GLU A 1 156 ? -6.925 1.369 -40.580 1.00 44.81 156 GLU A C 1
ATOM 1225 O O . GLU A 1 156 ? -6.771 2.199 -41.472 1.00 44.81 156 GLU A O 1
ATOM 1230 N N . LYS A 1 157 ? -6.490 0.114 -40.762 1.00 48.91 157 LYS A N 1
ATOM 1231 C CA . LYS A 1 157 ? -5.911 -0.350 -42.046 1.00 48.91 157 LYS A CA 1
ATOM 1232 C C . LYS A 1 157 ? -6.548 -1.631 -42.588 1.00 48.91 157 LYS A C 1
ATOM 1234 O O . LYS A 1 157 ? -5.851 -2.539 -43.028 1.00 48.91 157 LYS A O 1
ATOM 1239 N N . GLY A 1 158 ? -7.877 -1.700 -42.569 1.00 43.38 158 GLY A N 1
ATOM 1240 C CA . GLY A 1 158 ? -8.613 -2.868 -43.062 1.00 43.38 158 GLY A CA 1
ATOM 1241 C C . GLY A 1 158 ? -10.002 -2.572 -43.624 1.00 43.38 158 GLY A C 1
ATOM 1242 O O . GLY A 1 158 ? -10.892 -3.395 -43.450 1.00 43.38 158 GLY A O 1
ATOM 1243 N N . GLY A 1 159 ? -10.225 -1.421 -44.265 1.00 46.31 159 GLY A N 1
ATOM 1244 C CA . GLY A 1 159 ? -11.522 -1.130 -44.885 1.00 46.31 159 GLY A CA 1
ATOM 1245 C C . GLY A 1 159 ? -11.486 0.017 -45.894 1.00 46.31 159 GLY A C 1
ATOM 1246 O O . GLY A 1 159 ? -11.343 1.170 -45.505 1.00 46.31 159 GLY A O 1
ATOM 1247 N N . GLY A 1 160 ? -11.664 -0.318 -47.176 1.00 34.97 160 GLY A N 1
ATOM 1248 C CA . GLY A 1 160 ? -11.703 0.594 -48.331 1.00 34.97 160 GLY A CA 1
ATOM 1249 C C . GLY A 1 160 ? -10.401 0.504 -49.128 1.00 34.97 160 GLY A C 1
ATOM 1250 O O . GLY A 1 160 ? -9.332 0.700 -48.566 1.00 34.97 160 GLY A O 1
ATOM 1251 N N . VAL A 1 161 ? -10.369 0.172 -50.417 1.00 40.81 161 VAL A N 1
ATOM 1252 C CA . VAL A 1 161 ? -11.272 0.430 -51.558 1.00 40.81 161 VAL A CA 1
ATOM 1253 C C . VAL A 1 161 ? -11.013 -0.734 -52.544 1.00 40.81 161 VAL A C 1
ATOM 1255 O O . VAL A 1 161 ? -9.870 -1.178 -52.626 1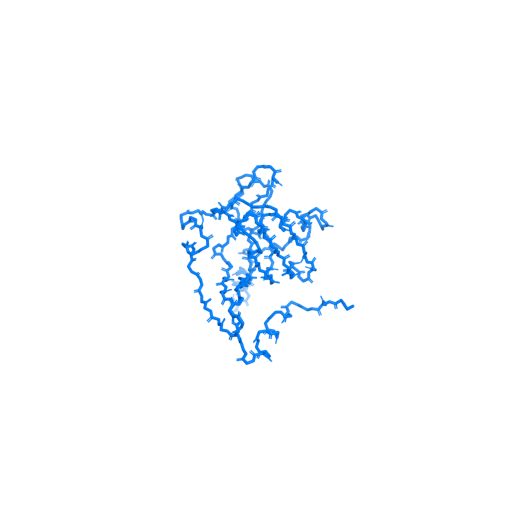.00 40.81 161 VAL A O 1
ATOM 1258 N N . GLY A 1 162 ? -12.005 -1.422 -53.114 1.00 37.88 162 GLY A N 1
ATOM 1259 C CA . GLY A 1 162 ? -12.865 -0.976 -54.217 1.00 37.88 162 GLY A CA 1
ATOM 1260 C C . GLY A 1 162 ? -12.347 -1.569 -55.525 1.00 37.88 162 GLY A C 1
ATOM 1261 O O . GLY A 1 162 ? -11.123 -1.476 -55.750 1.00 37.88 162 GLY A O 1
#

Sequence (162 aa):
MTPSDASTWSRIVSGMENYALAEVSFEELGLDAIADRYFTPDLMVGVDIRKVKVLKVSTAEGQEFYWVKGFMPVTRELLDKSHKRGILADVMVKRAAENYAVLTGKFNGKDIFVSTYVVPEEWFINVLLSAVKAFLDSYGERGLIVLDADSSKNNEKGGGVG

Secondary structure (DSSP, 8-state):
-----TTHHHHHHHT-TTEEEEE--TGGGT--TT-S-EEETTTTEEE--TTEEEEEEEETTS-EEEEEEEEEEEESSTT-----EEEEEEEEEEEEETTEEEEEEEETTEEEEEEEE--TTSHHHHHHHHHHHHHHHHH-GGGSEE--S-SSSSSSSS----

Radius of gyration: 17.99 Å; chains: 1; bounding box: 40×40×71 Å